Protein AF-A0A926FJH0-F1 (afdb_monomer_lite)

pLDDT: mean 83.16, std 12.7, range [34.47, 94.75]

Foldseek 3Di:
DDDPVRLCVVLVVLCVVVVWDFPDWDDDPDQAKIKTWTDDPVWIKMWIAGSVQQKIFIWIQDPNDTHTDDMFHADPVGGDPVVSVVVSVSVVVVSVVVVPPDD

Structure (mmCIF, N/CA/C/O backbone):
data_AF-A0A926FJH0-F1
#
_entry.id   AF-A0A926FJH0-F1
#
loop_
_atom_site.group_PDB
_atom_site.id
_atom_site.type_symbol
_atom_site.label_atom_id
_atom_site.label_alt_id
_atom_site.label_comp_id
_atom_site.label_asym_id
_atom_site.label_entity_id
_atom_site.label_seq_id
_atom_site.pdbx_PDB_ins_code
_atom_site.Cartn_x
_atom_site.Cartn_y
_atom_site.Cartn_z
_atom_site.occupancy
_atom_site.B_iso_or_equiv
_atom_site.auth_seq_id
_atom_site.auth_comp_id
_atom_site.auth_asym_id
_atom_site.auth_atom_id
_atom_site.pdbx_PDB_model_num
ATOM 1 N N . MET A 1 1 ? 8.247 -13.896 -9.080 1.00 79.94 1 MET A N 1
ATOM 2 C CA . MET A 1 1 ? 8.294 -12.418 -9.106 1.00 79.94 1 MET A CA 1
ATOM 3 C C . MET A 1 1 ? 6.910 -11.891 -9.405 1.00 79.94 1 MET A C 1
ATOM 5 O O . MET A 1 1 ? 6.185 -12.525 -10.162 1.00 79.94 1 MET A O 1
ATOM 9 N N . LEU A 1 2 ? 6.543 -10.777 -8.787 1.00 82.31 2 LEU A N 1
ATOM 10 C CA . LEU A 1 2 ? 5.224 -10.176 -8.890 1.00 82.31 2 LEU A CA 1
ATOM 11 C C . LEU A 1 2 ? 5.242 -9.005 -9.869 1.00 82.31 2 LEU A C 1
ATOM 13 O O . LEU A 1 2 ? 6.181 -8.205 -9.905 1.00 82.31 2 LEU A O 1
ATOM 17 N N . THR A 1 3 ? 4.167 -8.906 -10.649 1.00 87.00 3 THR A N 1
ATOM 18 C CA . THR A 1 3 ? 3.849 -7.686 -11.393 1.00 87.00 3 THR A CA 1
ATOM 19 C C . THR A 1 3 ? 3.383 -6.599 -10.425 1.00 87.00 3 THR A C 1
ATOM 21 O O . THR A 1 3 ? 3.004 -6.893 -9.287 1.00 87.00 3 THR A O 1
ATOM 24 N N . LEU A 1 4 ? 3.365 -5.343 -10.880 1.00 85.62 4 LEU A N 1
ATOM 25 C CA . LEU A 1 4 ? 2.817 -4.239 -10.090 1.00 85.62 4 LEU A CA 1
ATOM 26 C C . LEU A 1 4 ? 1.375 -4.515 -9.653 1.00 85.62 4 LEU A C 1
ATOM 28 O O . LEU A 1 4 ? 1.021 -4.266 -8.506 1.00 85.62 4 LEU A O 1
ATOM 32 N N . ASP A 1 5 ? 0.558 -5.067 -10.548 1.00 88.50 5 ASP A N 1
ATOM 33 C CA . ASP A 1 5 ? -0.837 -5.354 -10.240 1.00 88.50 5 ASP A CA 1
ATOM 34 C C . ASP A 1 5 ? -0.987 -6.465 -9.203 1.00 88.50 5 ASP A C 1
ATOM 36 O O . ASP A 1 5 ? -1.706 -6.308 -8.220 1.00 88.50 5 ASP A O 1
ATOM 40 N N . SER A 1 6 ? -0.223 -7.547 -9.362 1.00 89.00 6 SER A N 1
ATOM 41 C CA . SER A 1 6 ? -0.204 -8.634 -8.384 1.00 89.00 6 SER A CA 1
ATOM 42 C C . SER A 1 6 ? 0.300 -8.163 -7.018 1.00 89.00 6 SER A C 1
ATOM 44 O O . SER A 1 6 ? -0.211 -8.621 -6.001 1.00 89.00 6 SER A O 1
ATOM 46 N N . ALA A 1 7 ? 1.269 -7.240 -6.974 1.00 88.81 7 ALA A N 1
ATOM 47 C CA . ALA A 1 7 ? 1.742 -6.648 -5.725 1.00 88.81 7 ALA A CA 1
ATOM 48 C C . ALA A 1 7 ? 0.649 -5.805 -5.047 1.00 88.81 7 ALA A C 1
ATOM 50 O O . ALA A 1 7 ? 0.375 -6.015 -3.866 1.00 88.81 7 ALA A O 1
ATOM 51 N N . PHE A 1 8 ? -0.028 -4.919 -5.790 1.00 91.00 8 PHE A N 1
ATOM 52 C CA . PHE A 1 8 ? -1.151 -4.128 -5.265 1.00 91.00 8 PHE A CA 1
ATOM 53 C C . PHE A 1 8 ? -2.288 -5.012 -4.760 1.00 91.00 8 PHE A C 1
ATOM 55 O O . PHE A 1 8 ? -2.789 -4.784 -3.664 1.00 91.00 8 PHE A O 1
ATOM 62 N N . GLN A 1 9 ? -2.658 -6.049 -5.514 1.00 91.00 9 GLN A N 1
ATOM 63 C CA . GLN A 1 9 ? -3.711 -6.976 -5.110 1.00 91.00 9 GLN A CA 1
ATOM 64 C C . GLN A 1 9 ? -3.336 -7.728 -3.828 1.00 91.00 9 GLN A C 1
ATOM 66 O O . GLN A 1 9 ? -4.158 -7.864 -2.929 1.00 91.00 9 GLN A O 1
ATOM 71 N N . ARG A 1 10 ? -2.092 -8.207 -3.711 1.00 90.69 10 ARG A N 1
ATOM 72 C CA . ARG A 1 10 ? -1.650 -8.988 -2.546 1.00 90.69 10 ARG A CA 1
ATOM 73 C C . ARG A 1 10 ? -1.576 -8.132 -1.282 1.00 90.69 10 ARG A C 1
ATOM 75 O O . ARG A 1 10 ? -2.044 -8.570 -0.236 1.00 90.69 10 ARG A O 1
ATOM 82 N N . ILE A 1 11 ? -1.065 -6.905 -1.397 1.00 90.50 11 ILE A N 1
ATOM 83 C CA . ILE A 1 11 ? -1.051 -5.937 -0.293 1.00 90.50 11 ILE A CA 1
ATOM 84 C C . ILE A 1 11 ? -2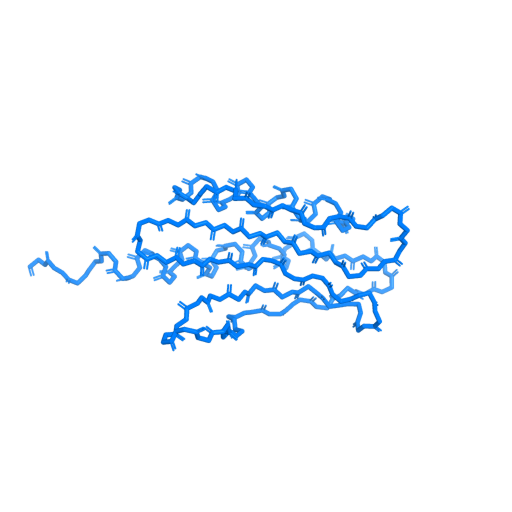.480 -5.533 0.064 1.00 90.50 11 ILE A C 1
ATOM 86 O O . ILE A 1 1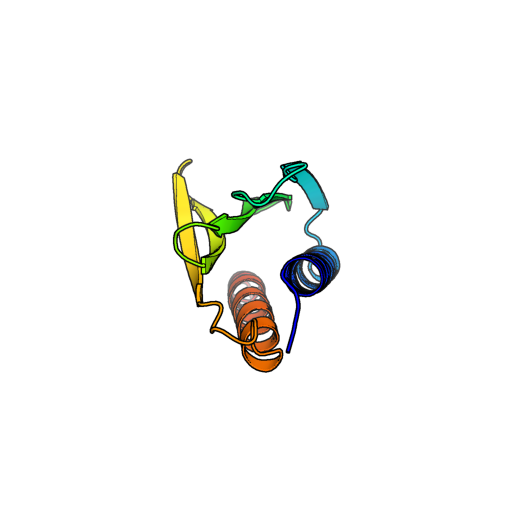1 ? -2.845 -5.584 1.231 1.00 90.50 11 ILE A O 1
ATOM 90 N N . GLY A 1 12 ? -3.315 -5.206 -0.925 1.00 91.44 12 GLY A N 1
ATOM 91 C CA . GLY A 1 12 ? -4.713 -4.838 -0.707 1.00 91.44 12 GLY A CA 1
ATOM 92 C C . GLY A 1 12 ? -5.507 -5.932 0.004 1.00 91.44 12 GLY A C 1
ATOM 93 O O . GLY A 1 12 ? -6.184 -5.644 0.985 1.00 91.44 12 GLY A O 1
ATOM 94 N N . ASN A 1 13 ? -5.361 -7.190 -0.417 1.00 92.06 13 ASN A N 1
ATOM 95 C CA . ASN A 1 13 ? -5.997 -8.331 0.244 1.00 92.06 13 ASN A CA 1
ATOM 96 C C . ASN A 1 13 ? -5.516 -8.496 1.690 1.00 92.06 13 ASN A C 1
ATOM 98 O O . ASN A 1 13 ? -6.317 -8.794 2.572 1.00 92.06 13 ASN A O 1
ATOM 102 N N . ALA A 1 14 ? -4.222 -8.292 1.949 1.00 90.25 14 ALA A N 1
ATOM 103 C CA . ALA A 1 14 ? -3.689 -8.362 3.303 1.00 90.25 14 ALA A CA 1
ATOM 104 C C . ALA A 1 14 ? -4.228 -7.235 4.196 1.00 90.25 14 ALA A C 1
ATOM 106 O O . ALA A 1 14 ? -4.654 -7.501 5.317 1.00 90.25 14 ALA A O 1
ATOM 107 N N . LEU A 1 15 ? -4.268 -5.998 3.687 1.00 89.88 15 LEU A N 1
ATOM 108 C CA . LEU A 1 15 ? -4.855 -4.850 4.383 1.00 89.88 15 LEU A CA 1
ATOM 109 C C . LEU A 1 15 ? -6.341 -5.092 4.692 1.00 89.88 15 LEU A C 1
ATOM 111 O O . LEU A 1 15 ? -6.776 -4.877 5.821 1.00 89.88 15 LEU A O 1
ATOM 115 N N . GLN A 1 16 ? -7.103 -5.620 3.734 1.00 90.50 16 GLN A N 1
ATOM 116 C CA . GLN A 1 16 ? -8.506 -5.993 3.944 1.00 90.50 16 GLN A CA 1
ATOM 117 C C . GLN A 1 16 ? -8.675 -7.100 4.985 1.00 90.50 16 GLN A C 1
ATOM 119 O O . GLN A 1 16 ? -9.566 -7.013 5.827 1.00 90.50 16 GLN A O 1
ATOM 124 N N . GLY A 1 17 ? -7.789 -8.099 4.989 1.00 88.19 17 GLY A N 1
ATOM 125 C CA . GLY A 1 17 ? -7.752 -9.130 6.028 1.00 88.19 17 GLY A CA 1
ATOM 126 C C . GLY A 1 17 ? -7.487 -8.580 7.435 1.00 88.19 17 GLY A C 1
ATOM 127 O O . GLY A 1 17 ? -7.903 -9.197 8.409 1.00 88.19 17 GLY A O 1
ATOM 128 N N . MET A 1 18 ? -6.850 -7.409 7.544 1.00 85.94 18 MET A N 1
ATOM 129 C CA . MET A 1 18 ? -6.632 -6.681 8.803 1.00 85.94 18 MET A CA 1
ATOM 130 C C . MET A 1 18 ? -7.763 -5.698 9.151 1.00 85.94 18 MET A C 1
ATOM 132 O O . MET A 1 18 ? -7.678 -5.002 10.157 1.00 85.94 18 MET A O 1
ATOM 136 N N . GLY A 1 19 ? -8.822 -5.619 8.339 1.00 88.81 19 GLY A N 1
ATOM 137 C CA . GLY A 1 19 ? -9.961 -4.729 8.579 1.00 88.81 19 GLY A CA 1
ATOM 138 C C . GLY A 1 19 ? -9.843 -3.339 7.947 1.00 88.81 19 GLY A C 1
ATOM 139 O O . GLY A 1 19 ? -10.688 -2.485 8.214 1.00 88.81 19 GLY A O 1
ATOM 140 N N . TYR A 1 20 ? -8.844 -3.097 7.092 1.00 91.38 20 TYR A N 1
ATOM 141 C CA . TYR A 1 20 ? -8.804 -1.878 6.285 1.00 91.38 20 TYR A CA 1
ATOM 142 C C . TYR A 1 20 ? -9.745 -1.981 5.080 1.00 91.38 20 TYR A C 1
ATOM 144 O O . TYR A 1 20 ? -9.772 -2.980 4.365 1.00 91.38 20 TYR A O 1
ATOM 152 N N . VAL A 1 21 ? -10.466 -0.908 4.787 1.00 93.88 21 VAL A N 1
ATOM 153 C CA . VAL A 1 21 ? -11.351 -0.799 3.625 1.00 93.88 21 VAL A CA 1
ATOM 154 C C . VAL A 1 21 ? -10.648 -0.008 2.529 1.00 93.88 21 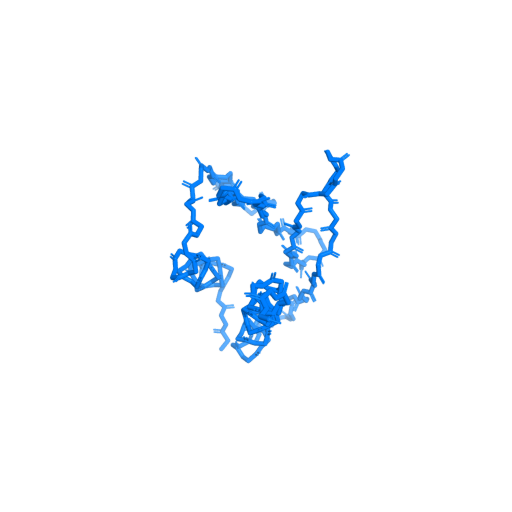VAL A C 1
ATOM 156 O O . VAL A 1 21 ? -10.055 1.034 2.801 1.00 93.88 21 VAL A O 1
ATOM 159 N N . LEU A 1 22 ? -10.692 -0.503 1.287 1.00 94.44 22 LEU A N 1
ATOM 160 C CA . LEU A 1 22 ? -10.212 0.244 0.123 1.00 94.44 22 LEU A CA 1
ATOM 161 C C . LEU A 1 22 ? -11.198 1.378 -0.186 1.00 94.44 22 LEU A C 1
ATOM 163 O O . LEU A 1 22 ? -12.308 1.121 -0.641 1.00 94.44 22 LEU A O 1
ATOM 167 N N . GLU A 1 23 ? -10.765 2.618 0.016 1.00 94.56 23 GLU A N 1
ATOM 168 C CA . GLU A 1 23 ? -11.573 3.820 -0.226 1.00 94.56 23 GLU A CA 1
ATOM 169 C C . GLU A 1 23 ? -11.487 4.267 -1.686 1.00 94.56 23 GLU A C 1
ATOM 171 O O . GLU A 1 23 ? -12.475 4.647 -2.313 1.00 94.56 23 GLU A O 1
ATOM 176 N N . LYS A 1 24 ? -10.269 4.261 -2.236 1.00 93.00 24 LYS A N 1
ATOM 177 C CA . LYS A 1 24 ? -9.997 4.782 -3.575 1.00 93.00 24 LYS A CA 1
ATOM 178 C C . LYS A 1 24 ? -8.748 4.147 -4.157 1.00 93.00 24 LYS A C 1
ATOM 180 O O . LYS A 1 24 ? -7.725 4.061 -3.486 1.00 93.00 24 LYS A O 1
ATOM 185 N N . GLU A 1 25 ? -8.795 3.809 -5.439 1.00 92.50 25 GLU A N 1
ATOM 186 C CA . GLU A 1 25 ? -7.609 3.484 -6.226 1.00 92.50 25 GLU A CA 1
ATOM 187 C C . GLU A 1 25 ? -7.478 4.454 -7.407 1.00 92.50 25 GLU A C 1
ATOM 189 O O . GLU A 1 25 ? -8.362 4.568 -8.250 1.00 92.50 25 GLU A O 1
ATOM 194 N N . GLU A 1 26 ? -6.359 5.167 -7.462 1.00 91.75 26 GLU A N 1
ATOM 195 C CA . GLU A 1 26 ? -5.922 5.975 -8.593 1.00 91.75 26 GLU A CA 1
ATOM 196 C C . GLU A 1 26 ? -5.032 5.106 -9.478 1.00 91.75 26 GLU A C 1
ATOM 198 O O . GLU A 1 26 ? -3.826 4.964 -9.240 1.00 91.75 26 GLU A O 1
ATOM 203 N N . ARG A 1 27 ? -5.657 4.487 -10.478 1.00 86.19 27 ARG A N 1
ATOM 204 C CA . ARG A 1 27 ? -4.996 3.624 -11.452 1.00 86.19 27 ARG A CA 1
ATOM 205 C C . ARG A 1 27 ? -4.870 4.361 -12.785 1.00 86.19 27 ARG A C 1
ATOM 207 O O . ARG A 1 27 ? -5.900 4.687 -13.369 1.00 86.19 27 ARG A O 1
ATOM 214 N N . PRO A 1 28 ? -3.652 4.645 -13.267 1.00 79.81 28 PRO A N 1
ATOM 215 C CA . PRO A 1 28 ? -3.485 5.306 -14.553 1.00 79.81 28 PRO A CA 1
ATOM 216 C C . PRO A 1 28 ? -3.760 4.334 -15.714 1.00 79.81 28 PRO A C 1
ATOM 218 O O . PRO A 1 28 ? -3.399 3.159 -15.645 1.00 79.81 28 PRO A O 1
ATOM 221 N N . ASP A 1 29 ? -4.355 4.838 -16.802 1.00 70.62 29 ASP A N 1
ATOM 222 C CA . ASP A 1 29 ? -4.590 4.101 -18.061 1.00 70.62 29 ASP A CA 1
ATOM 223 C C . ASP A 1 29 ? -3.301 3.808 -18.858 1.00 70.62 29 ASP A C 1
ATOM 225 O O . ASP A 1 29 ? -3.306 3.114 -19.873 1.00 70.62 29 ASP A O 1
ATOM 229 N N . SER A 1 30 ? -2.173 4.369 -18.432 1.00 68.62 30 SER A N 1
ATOM 230 C CA . SER A 1 30 ? -0.845 4.240 -19.039 1.00 68.62 30 SER A CA 1
ATOM 231 C C . SER A 1 30 ? 0.206 4.079 -17.937 1.00 68.62 30 SER A C 1
ATOM 233 O O . SER A 1 30 ? -0.109 4.351 -16.776 1.00 68.62 30 SER A O 1
ATOM 235 N N . PRO A 1 31 ? 1.437 3.616 -18.240 1.00 72.19 31 PRO A N 1
ATOM 236 C CA . PRO A 1 31 ? 2.494 3.538 -17.234 1.00 72.19 31 PRO A CA 1
ATOM 237 C C . PRO A 1 31 ? 2.634 4.886 -16.521 1.00 72.19 31 PRO A C 1
ATOM 239 O O . PRO A 1 31 ? 2.788 5.927 -17.155 1.00 72.19 31 PRO A O 1
ATOM 242 N N . GLY A 1 32 ? 2.498 4.852 -15.200 1.00 82.44 32 GLY A N 1
ATOM 243 C CA . GLY A 1 32 ? 2.459 6.036 -14.363 1.00 82.44 32 GLY A CA 1
ATOM 244 C C . GLY A 1 32 ? 2.295 5.663 -12.899 1.00 82.44 32 GLY A C 1
ATOM 245 O O . GLY A 1 32 ? 2.176 4.486 -12.540 1.00 82.44 32 GLY A O 1
ATOM 246 N N . ASP A 1 33 ? 2.300 6.681 -12.052 1.00 90.06 33 ASP A N 1
ATOM 247 C CA . ASP A 1 33 ? 2.186 6.502 -10.613 1.00 90.06 33 ASP A CA 1
ATOM 248 C C . ASP A 1 33 ? 0.793 5.969 -10.248 1.00 90.06 33 ASP A C 1
ATOM 250 O O . ASP A 1 33 ? -0.230 6.483 -10.705 1.00 90.06 33 ASP A O 1
ATOM 254 N N . ARG A 1 34 ? 0.750 4.934 -9.406 1.00 92.69 34 ARG A N 1
ATOM 255 C CA . ARG A 1 34 ? -0.493 4.305 -8.932 1.00 92.69 34 ARG A CA 1
ATOM 256 C C . ARG A 1 34 ? -0.613 4.509 -7.435 1.00 92.69 34 ARG A C 1
ATOM 258 O O . ARG A 1 34 ? 0.369 4.340 -6.713 1.00 92.69 34 ARG A O 1
ATOM 265 N N . ARG A 1 35 ? -1.806 4.846 -6.952 1.00 94.12 35 ARG A N 1
ATOM 266 C CA . ARG A 1 35 ? -2.064 5.028 -5.517 1.00 94.12 35 ARG A CA 1
ATOM 267 C C . ARG A 1 35 ? -3.330 4.303 -5.102 1.00 94.12 35 ARG A C 1
ATOM 269 O O . ARG A 1 35 ? -4.347 4.443 -5.763 1.00 94.12 35 ARG A O 1
ATOM 276 N N . ALA A 1 36 ? -3.282 3.553 -4.012 1.00 94.75 36 ALA A N 1
ATOM 277 C CA . ALA A 1 36 ? -4.456 2.926 -3.416 1.00 94.75 36 ALA A CA 1
ATOM 278 C C . ALA A 1 36 ? -4.562 3.366 -1.956 1.00 94.75 36 ALA A C 1
ATOM 280 O O . ALA A 1 36 ? -3.597 3.237 -1.208 1.00 94.75 36 ALA A O 1
ATOM 281 N N . PHE A 1 37 ? -5.709 3.919 -1.577 1.00 94.50 37 PHE A N 1
ATOM 282 C CA . PHE A 1 37 ? -5.993 4.471 -0.260 1.00 94.50 37 PHE A CA 1
ATOM 283 C C . PHE A 1 37 ? -6.879 3.509 0.512 1.00 94.50 37 PHE A C 1
ATOM 285 O O . PHE A 1 37 ? -7.928 3.088 0.026 1.00 94.50 37 PHE A O 1
ATOM 292 N N . PHE A 1 38 ? -6.457 3.206 1.725 1.00 94.44 38 PHE A N 1
ATOM 293 C CA . PHE A 1 38 ? -7.115 2.292 2.631 1.00 94.44 38 PHE A CA 1
ATOM 294 C C . PHE A 1 38 ? -7.381 3.006 3.953 1.00 94.44 38 PHE A C 1
ATOM 296 O O . PHE A 1 38 ? -6.549 3.785 4.418 1.00 94.44 38 PHE A O 1
ATOM 303 N N . THR A 1 39 ? -8.515 2.734 4.584 1.00 92.75 39 THR A N 1
ATOM 304 C CA . THR A 1 39 ? -8.824 3.290 5.903 1.00 92.75 39 THR A CA 1
ATOM 305 C C . THR A 1 39 ? -9.319 2.215 6.851 1.00 92.75 39 THR A C 1
ATOM 307 O O . THR A 1 39 ? -10.034 1.300 6.454 1.00 92.75 39 THR A O 1
ATOM 310 N N . SER A 1 40 ? -8.945 2.343 8.112 1.00 89.69 40 SER A N 1
ATOM 311 C CA . SER A 1 40 ? -9.569 1.678 9.247 1.00 89.69 40 SER A CA 1
ATOM 312 C C . SER A 1 40 ? -10.100 2.758 10.208 1.00 89.69 40 SER A C 1
ATOM 314 O O . SER A 1 40 ? -9.881 3.948 9.957 1.00 89.69 40 SER A O 1
ATOM 316 N N . PRO A 1 41 ? -10.824 2.391 11.281 1.00 86.12 41 PRO A N 1
ATOM 317 C CA . PRO A 1 41 ? -11.288 3.349 12.286 1.00 86.12 41 PRO A CA 1
ATOM 318 C C . PRO A 1 41 ? -10.158 4.138 12.960 1.00 86.12 41 PRO A C 1
ATOM 320 O O . PRO A 1 41 ? -10.383 5.268 13.382 1.00 86.12 41 PRO A O 1
ATOM 323 N N . ASP A 1 42 ? -8.967 3.543 13.050 1.00 83.06 42 ASP A N 1
ATOM 324 C CA . ASP A 1 42 ? -7.834 4.087 13.803 1.00 83.06 42 ASP A CA 1
ATOM 325 C C . ASP A 1 42 ? -6.785 4.746 12.891 1.00 83.06 42 ASP A C 1
ATOM 327 O O . ASP A 1 42 ? -6.18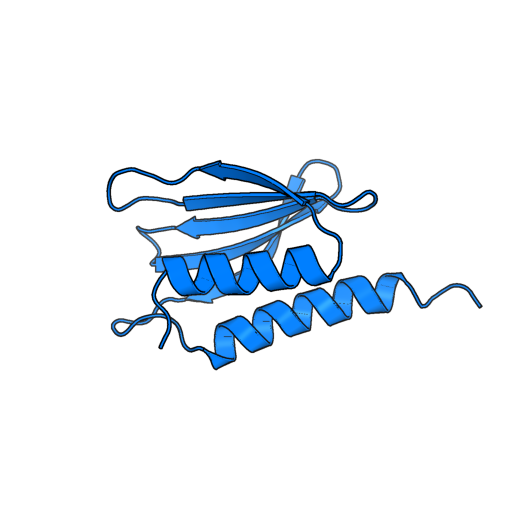7 5.762 13.236 1.00 83.06 42 ASP A O 1
ATOM 331 N N . MET A 1 43 ? -6.591 4.210 11.678 1.00 87.75 43 MET A N 1
ATOM 332 C CA . MET A 1 43 ? -5.475 4.597 10.819 1.00 87.75 43 MET A CA 1
ATOM 333 C C . MET A 1 43 ? -5.859 4.639 9.337 1.00 87.75 43 MET A C 1
ATOM 335 O O . MET A 1 43 ? -6.604 3.801 8.829 1.00 87.75 43 MET A O 1
ATOM 339 N N . SER A 1 44 ? -5.277 5.580 8.592 1.00 91.75 44 SER A N 1
ATOM 340 C CA . SER A 1 44 ? -5.333 5.572 7.127 1.00 91.75 44 SER A CA 1
ATOM 341 C C . SER A 1 44 ? -3.997 5.123 6.549 1.00 91.75 44 SER A C 1
ATOM 343 O O . SER A 1 44 ? -2.947 5.631 6.937 1.00 91.75 44 SER A O 1
ATOM 345 N N . LEU A 1 45 ? -4.041 4.216 5.579 1.00 92.25 45 LEU A N 1
ATOM 346 C CA . LEU A 1 45 ? -2.890 3.722 4.832 1.00 92.25 45 LEU A CA 1
ATOM 347 C C . LEU A 1 45 ? -3.011 4.096 3.355 1.00 92.25 45 LEU A C 1
ATOM 349 O O . LEU A 1 45 ? -4.103 4.208 2.803 1.00 92.25 45 LEU A O 1
ATOM 353 N N . ARG A 1 46 ? -1.881 4.258 2.673 1.00 93.94 46 ARG A N 1
ATOM 354 C CA . ARG A 1 46 ? -1.840 4.316 1.213 1.00 93.94 46 ARG A CA 1
ATOM 355 C C . ARG A 1 46 ? -0.668 3.529 0.655 1.00 93.94 46 ARG A C 1
ATOM 357 O O . ARG A 1 46 ? 0.456 3.638 1.138 1.00 93.94 46 ARG A O 1
ATOM 364 N N . VAL A 1 47 ? -0.938 2.769 -0.396 1.00 93.19 47 VAL A N 1
ATOM 365 C CA . VAL A 1 47 ? 0.068 2.096 -1.217 1.00 93.19 47 VAL A CA 1
ATOM 366 C C . VAL A 1 47 ? 0.369 3.009 -2.400 1.00 93.19 47 VAL A C 1
ATOM 368 O O . VAL A 1 47 ? -0.537 3.349 -3.159 1.00 93.19 47 VAL A O 1
ATOM 371 N N . CYS A 1 48 ? 1.624 3.407 -2.565 1.00 92.75 48 CYS A N 1
ATOM 372 C CA . CYS A 1 48 ? 2.082 4.320 -3.605 1.00 92.75 48 CYS A CA 1
ATOM 373 C C . CYS A 1 48 ? 3.128 3.636 -4.484 1.00 92.75 48 CYS A C 1
ATOM 375 O O . CYS A 1 48 ? 4.166 3.192 -4.003 1.00 92.75 48 CYS A O 1
ATOM 377 N N . TRP A 1 49 ? 2.885 3.611 -5.786 1.00 92.19 49 TRP A N 1
ATOM 378 C CA . TRP A 1 49 ? 3.866 3.262 -6.801 1.00 92.19 49 TRP A CA 1
ATOM 379 C C . TRP A 1 49 ? 4.373 4.518 -7.487 1.00 92.19 49 TRP A C 1
ATOM 381 O O . TRP A 1 49 ? 3.570 5.303 -7.988 1.00 92.19 49 TRP A O 1
ATOM 391 N N . SER A 1 50 ? 5.694 4.660 -7.543 1.00 90.38 50 SER A N 1
ATOM 392 C CA . SER A 1 50 ? 6.373 5.614 -8.406 1.00 90.38 50 SER A CA 1
ATOM 393 C C . SER A 1 50 ? 6.965 4.884 -9.605 1.00 90.38 50 SER A C 1
ATOM 395 O O . SER A 1 50 ? 7.879 4.073 -9.442 1.00 90.38 50 SER A O 1
ATOM 397 N N . GLU A 1 51 ? 6.475 5.190 -10.805 1.00 88.12 51 GLU A N 1
ATOM 398 C CA . GLU A 1 51 ? 6.966 4.581 -12.047 1.00 88.12 51 GLU A CA 1
ATOM 399 C C . GLU A 1 51 ? 8.408 5.012 -12.321 1.00 88.12 51 GLU A C 1
ATOM 401 O O . GLU A 1 51 ? 9.294 4.169 -12.460 1.00 88.12 51 GLU A O 1
ATOM 406 N N . LYS A 1 52 ? 8.667 6.321 -12.227 1.00 87.44 52 LYS A N 1
ATOM 407 C CA . LYS A 1 52 ? 9.994 6.912 -12.431 1.00 87.44 52 LYS A CA 1
ATOM 408 C C . LYS A 1 52 ? 11.060 6.334 -11.498 1.00 87.44 52 LYS A C 1
ATOM 410 O O . LYS A 1 52 ? 12.181 6.079 -11.931 1.00 87.44 52 LYS A O 1
ATOM 415 N N . ALA A 1 53 ? 10.737 6.163 -10.215 1.00 87.88 53 ALA A N 1
ATOM 416 C CA . ALA A 1 53 ? 11.669 5.602 -9.236 1.00 87.88 53 ALA A CA 1
ATOM 417 C C . ALA A 1 53 ? 11.645 4.067 -9.199 1.00 87.88 53 ALA A C 1
ATOM 419 O O . ALA A 1 53 ? 12.450 3.463 -8.493 1.00 87.88 53 ALA A O 1
ATOM 420 N N . ARG A 1 54 ? 10.710 3.441 -9.927 1.00 88.12 54 ARG A N 1
ATOM 421 C CA . ARG A 1 54 ? 10.367 2.021 -9.825 1.00 88.12 54 ARG A CA 1
ATOM 422 C C . ARG A 1 54 ? 10.232 1.575 -8.370 1.00 88.12 54 ARG A C 1
ATOM 424 O O . ARG A 1 54 ? 10.801 0.565 -7.960 1.00 88.12 54 ARG A O 1
ATOM 431 N N . LEU A 1 55 ? 9.512 2.360 -7.578 1.00 89.88 55 LEU A N 1
ATOM 432 C CA . LEU A 1 55 ? 9.447 2.198 -6.132 1.00 89.88 55 LEU A CA 1
ATOM 433 C C . LEU A 1 55 ? 8.005 2.018 -5.682 1.00 89.88 55 LEU A C 1
ATOM 435 O O . LEU A 1 55 ? 7.152 2.860 -5.951 1.00 89.88 55 LEU A O 1
ATOM 439 N N . LEU A 1 56 ? 7.755 0.940 -4.954 1.00 90.31 56 LEU A N 1
ATOM 440 C CA . LEU A 1 56 ? 6.531 0.746 -4.200 1.00 90.31 56 LEU A CA 1
ATOM 441 C C . LEU A 1 56 ? 6.768 1.221 -2.766 1.00 90.31 56 LEU A C 1
ATOM 443 O O . LEU A 1 56 ? 7.784 0.897 -2.167 1.00 90.31 56 LEU A O 1
ATOM 447 N N . SER A 1 57 ? 5.840 1.972 -2.200 1.00 91.38 57 SER A N 1
ATOM 448 C CA . SER A 1 57 ? 5.901 2.434 -0.817 1.00 91.38 57 SER A CA 1
ATOM 449 C C . SER A 1 57 ? 4.552 2.251 -0.151 1.00 91.38 57 SER A C 1
ATOM 451 O O . SER A 1 57 ? 3.508 2.384 -0.791 1.00 91.38 57 SER A O 1
ATOM 453 N N . LEU A 1 58 ? 4.581 1.935 1.133 1.00 91.25 58 LEU A N 1
ATOM 454 C CA . LEU 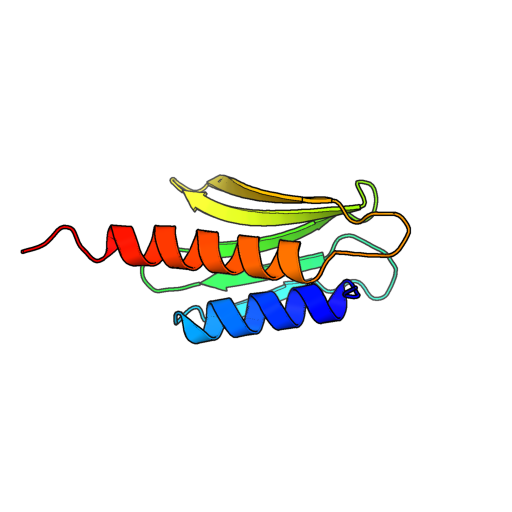A 1 58 ? 3.418 1.956 1.995 1.00 91.25 58 LEU A CA 1
ATOM 455 C C . LEU A 1 58 ? 3.582 3.106 2.970 1.00 91.25 58 LEU A C 1
ATOM 457 O O . LEU A 1 58 ? 4.652 3.297 3.542 1.00 91.25 58 LEU A O 1
ATOM 461 N N . GLN A 1 59 ? 2.529 3.889 3.127 1.00 92.62 59 GLN A N 1
ATOM 462 C CA . GLN A 1 59 ? 2.554 5.086 3.948 1.00 92.62 59 GLN A CA 1
ATOM 463 C C . GLN A 1 59 ? 1.328 5.097 4.845 1.00 92.62 59 GLN A C 1
ATOM 465 O O . GLN A 1 59 ? 0.245 4.726 4.392 1.00 92.62 59 GLN A O 1
ATOM 470 N N . PHE A 1 60 ? 1.481 5.544 6.084 1.00 90.44 60 PHE A N 1
ATOM 471 C CA . PHE A 1 60 ? 0.362 5.781 6.989 1.00 90.44 60 PHE A CA 1
ATOM 472 C C . PHE A 1 60 ? 0.156 7.268 7.208 1.00 90.44 60 PHE A C 1
ATOM 474 O O . PHE A 1 60 ? 1.063 8.080 7.021 1.00 90.44 60 PHE A O 1
ATOM 481 N N . LYS A 1 61 ? -1.068 7.632 7.572 1.00 90.31 61 LYS A N 1
ATOM 482 C CA . LYS A 1 61 ? -1.403 8.999 7.934 1.00 90.31 61 LYS A CA 1
ATOM 483 C C . LYS A 1 61 ? -1.153 9.202 9.425 1.00 90.31 61 LYS A C 1
ATOM 485 O O . LYS A 1 61 ? -1.784 8.538 10.237 1.00 90.31 61 LYS A O 1
ATOM 490 N N . SER A 1 62 ? -0.267 10.133 9.761 1.00 87.06 62 SER A N 1
ATOM 491 C CA . SER A 1 62 ? 0.070 10.532 11.128 1.00 87.06 62 SER A CA 1
ATOM 492 C C . SER A 1 62 ? 0.091 12.049 11.215 1.00 87.06 62 SER A C 1
ATOM 494 O O . SER A 1 62 ? 0.703 12.697 10.374 1.00 87.06 62 SER A O 1
ATOM 496 N N . ASP A 1 63 ? -0.608 12.617 12.196 1.00 86.19 63 ASP A N 1
ATOM 497 C CA . ASP A 1 63 ? -0.732 14.074 12.390 1.00 86.19 63 ASP A CA 1
ATOM 498 C C . ASP A 1 63 ? -1.166 14.849 11.123 1.00 86.19 63 ASP A C 1
ATOM 500 O O . ASP A 1 63 ? -0.762 15.973 10.853 1.00 86.19 63 ASP A O 1
ATOM 504 N N . GLY A 1 64 ? -1.995 14.223 10.279 1.00 84.75 64 GLY A N 1
ATOM 505 C CA . GLY A 1 64 ? -2.446 14.815 9.014 1.00 84.75 64 GLY A CA 1
ATOM 506 C C . GLY A 1 64 ? -1.477 14.650 7.837 1.00 84.75 64 GLY A C 1
ATOM 507 O O . GLY A 1 64 ? -1.896 14.844 6.692 1.00 84.75 64 GLY A O 1
ATOM 508 N N . GLU A 1 65 ? -0.246 14.206 8.080 1.00 89.69 65 GLU A N 1
ATOM 509 C CA . GLU A 1 65 ? 0.782 13.970 7.068 1.00 89.69 65 GLU A CA 1
ATOM 510 C C . GLU A 1 65 ? 0.898 12.488 6.696 1.00 89.69 65 GLU A C 1
ATOM 512 O O . GLU A 1 65 ? 0.554 11.595 7.467 1.00 89.69 65 GLU A O 1
ATOM 517 N N . TRP A 1 66 ? 1.371 12.212 5.480 1.00 90.94 66 TRP A N 1
ATOM 518 C CA . TRP A 1 66 ? 1.639 10.846 5.034 1.00 90.94 66 TRP A CA 1
ATOM 519 C C . TRP A 1 66 ? 3.100 10.502 5.288 1.00 90.94 66 TRP A C 1
ATOM 521 O O . TRP A 1 66 ? 3.988 11.036 4.620 1.00 90.94 66 TRP A O 1
ATOM 531 N N . VAL A 1 67 ? 3.327 9.589 6.222 1.00 90.12 67 VAL A N 1
ATOM 532 C CA . VAL A 1 67 ? 4.654 9.137 6.631 1.00 90.12 67 VAL A CA 1
ATOM 533 C C . VAL A 1 67 ? 4.949 7.802 5.971 1.00 90.12 67 VAL A C 1
ATOM 535 O O . VAL A 1 67 ? 4.092 6.924 5.887 1.00 90.12 67 VAL A O 1
ATOM 538 N N . ASP A 1 68 ? 6.165 7.662 5.458 1.00 88.69 68 ASP A N 1
ATOM 539 C CA . ASP A 1 68 ? 6.599 6.436 4.809 1.00 88.69 68 ASP A CA 1
ATOM 540 C C . ASP A 1 68 ? 6.902 5.356 5.846 1.00 88.69 68 ASP A C 1
ATOM 542 O O . ASP A 1 68 ? 7.764 5.544 6.700 1.00 88.69 68 ASP A O 1
ATOM 546 N N . PHE A 1 69 ? 6.173 4.247 5.765 1.00 84.69 69 PHE A N 1
ATOM 547 C CA . PHE A 1 69 ? 6.369 3.093 6.629 1.00 84.69 69 PHE A CA 1
ATOM 548 C C . PHE A 1 69 ? 7.455 2.179 6.074 1.00 84.69 69 PHE A C 1
ATOM 550 O O . PHE A 1 69 ? 8.355 1.736 6.781 1.00 84.69 69 PHE A O 1
ATOM 557 N N . SER A 1 70 ? 7.354 1.868 4.783 1.00 85.56 70 SER A N 1
ATOM 558 C CA . SER A 1 70 ? 8.247 0.918 4.140 1.00 85.56 70 SER A CA 1
ATOM 559 C C . SER A 1 70 ? 8.251 1.089 2.627 1.00 85.56 70 SER A C 1
ATOM 561 O O . SER A 1 70 ? 7.251 1.474 2.014 1.00 85.56 70 SER A O 1
ATOM 563 N N . ARG A 1 71 ? 9.399 0.777 2.017 1.00 89.25 71 ARG A N 1
ATOM 564 C CA . ARG A 1 71 ? 9.678 0.966 0.590 1.00 89.25 71 ARG A CA 1
ATOM 565 C C . ARG A 1 71 ? 10.289 -0.288 -0.004 1.00 89.25 71 ARG A C 1
ATOM 567 O O . ARG A 1 71 ? 11.230 -0.849 0.546 1.00 89.25 71 ARG A O 1
ATOM 574 N N . LEU A 1 72 ? 9.808 -0.662 -1.179 1.00 86.62 72 LEU A N 1
ATOM 575 C CA . LEU A 1 72 ? 10.281 -1.790 -1.957 1.00 86.62 72 LEU A CA 1
ATOM 576 C C . LEU A 1 72 ? 10.647 -1.337 -3.373 1.00 86.62 72 LEU A C 1
ATOM 578 O O . LEU A 1 72 ? 9.810 -0.830 -4.122 1.00 86.62 72 LEU A O 1
ATOM 582 N N . GLY A 1 73 ? 11.906 -1.536 -3.755 1.00 83.25 73 GLY A N 1
ATOM 583 C CA . GLY A 1 73 ? 12.366 -1.285 -5.120 1.00 83.25 73 GLY A CA 1
ATOM 584 C C . GLY A 1 73 ? 11.955 -2.412 -6.066 1.00 83.25 73 GLY A C 1
ATOM 585 O O . GLY A 1 73 ? 12.146 -3.587 -5.762 1.00 83.25 73 GLY A O 1
ATOM 586 N N . PHE A 1 74 ? 11.432 -2.065 -7.239 1.00 81.62 74 PHE A N 1
ATOM 587 C CA . PHE A 1 74 ? 11.250 -3.007 -8.338 1.00 81.62 74 PHE A CA 1
ATOM 588 C C . PHE A 1 74 ? 12.561 -3.146 -9.112 1.00 81.62 74 PHE A C 1
ATOM 590 O O . PHE A 1 74 ? 12.983 -2.234 -9.828 1.00 81.62 74 PHE A O 1
ATOM 597 N N . GLY A 1 75 ? 13.174 -4.325 -9.015 1.00 76.44 75 GLY A N 1
ATOM 598 C CA . GLY A 1 75 ? 14.311 -4.695 -9.848 1.00 76.44 75 GLY A CA 1
ATOM 599 C C . GLY A 1 75 ? 13.922 -4.843 -11.326 1.00 76.44 75 GLY A C 1
ATOM 600 O O . GLY A 1 75 ? 12.736 -4.824 -11.675 1.00 76.44 75 GLY A O 1
ATOM 601 N N . PRO A 1 76 ? 14.900 -5.040 -12.231 1.00 70.56 76 PRO A N 1
ATOM 602 C CA . PRO A 1 76 ? 14.648 -5.175 -13.668 1.00 70.56 76 PRO A CA 1
ATOM 603 C C . PRO A 1 76 ? 13.642 -6.284 -14.003 1.00 70.56 76 PRO A C 1
ATOM 605 O O . PRO A 1 76 ? 12.892 -6.140 -14.961 1.00 70.56 76 PRO A O 1
ATOM 608 N N . GLN A 1 77 ? 13.584 -7.335 -13.185 1.00 72.25 77 GLN A N 1
ATOM 609 C CA . GLN A 1 77 ? 12.719 -8.496 -13.383 1.00 72.25 77 GLN A CA 1
ATOM 610 C C . GLN A 1 77 ? 11.363 -8.404 -12.644 1.00 72.25 77 GLN A C 1
ATOM 612 O O . GLN A 1 77 ? 10.517 -9.280 -12.810 1.00 72.25 77 GLN A O 1
ATOM 617 N N . GLY A 1 78 ? 11.123 -7.341 -11.868 1.00 76.44 78 GLY A N 1
ATOM 618 C CA . GLY A 1 78 ? 9.906 -7.152 -11.074 1.00 76.44 78 GLY A CA 1
ATOM 619 C C . GLY A 1 78 ? 10.183 -7.102 -9.573 1.00 76.44 78 GLY A C 1
ATOM 620 O O . GLY A 1 78 ? 11.317 -6.876 -9.149 1.00 76.44 78 GLY A O 1
ATOM 621 N N . LEU A 1 79 ? 9.132 -7.292 -8.774 1.00 80.19 79 LEU A N 1
ATOM 622 C CA . LEU A 1 79 ? 9.240 -7.328 -7.319 1.00 80.19 79 LEU A CA 1
ATOM 623 C C . LEU A 1 79 ? 9.324 -8.767 -6.817 1.00 80.19 79 LEU A C 1
ATOM 625 O O . LEU A 1 79 ? 8.603 -9.654 -7.287 1.00 80.19 79 LEU A O 1
ATOM 629 N N . GLU A 1 80 ? 10.209 -9.015 -5.861 1.00 83.06 80 GLU A N 1
ATOM 630 C CA . GLU A 1 80 ? 10.294 -10.322 -5.225 1.00 83.06 80 GLU A CA 1
ATOM 631 C C . GLU A 1 80 ? 9.065 -10.567 -4.352 1.00 83.06 80 GLU A C 1
ATOM 633 O O . GLU A 1 80 ? 8.613 -9.696 -3.611 1.00 83.06 80 GLU A O 1
ATOM 638 N N . GLU A 1 81 ? 8.512 -11.773 -4.445 1.00 81.12 81 GLU A N 1
ATOM 639 C CA . GLU A 1 81 ? 7.329 -12.144 -3.671 1.00 81.12 81 GLU A CA 1
ATOM 640 C C . GLU A 1 81 ? 7.595 -12.049 -2.165 1.00 81.12 81 GLU A C 1
ATOM 642 O O . GLU A 1 81 ? 6.796 -11.467 -1.435 1.00 81.12 81 GLU A O 1
ATOM 647 N N . SER A 1 82 ? 8.768 -12.513 -1.730 1.0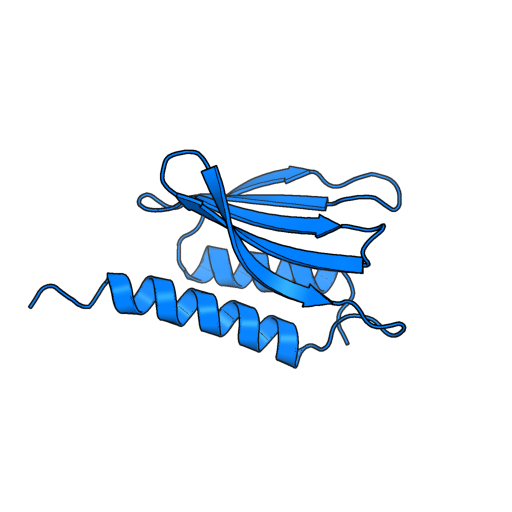0 81.19 82 SER A N 1
ATOM 648 C CA . SER A 1 82 ? 9.221 -12.436 -0.342 1.00 81.19 82 SER A CA 1
ATOM 649 C C . SER A 1 82 ? 9.338 -11.000 0.175 1.00 81.19 82 SER A C 1
ATOM 651 O O . SER A 1 82 ? 9.155 -10.768 1.364 1.00 81.19 82 SER A O 1
ATOM 653 N N . ALA A 1 83 ? 9.615 -10.026 -0.698 1.00 82.25 83 ALA A N 1
ATOM 654 C CA . ALA A 1 83 ? 9.687 -8.620 -0.310 1.00 82.25 83 ALA A CA 1
ATOM 655 C C . ALA A 1 83 ? 8.288 -8.043 -0.024 1.00 82.25 83 ALA A C 1
ATOM 657 O O . ALA A 1 83 ? 8.115 -7.290 0.933 1.00 82.25 83 ALA A O 1
ATOM 658 N N . VAL A 1 84 ? 7.277 -8.436 -0.811 1.00 82.31 84 VAL A N 1
ATOM 659 C CA . VAL A 1 84 ? 5.868 -8.087 -0.544 1.00 82.31 84 VAL A CA 1
ATOM 660 C C . VAL A 1 84 ? 5.372 -8.750 0.733 1.00 82.31 84 VAL A C 1
ATOM 662 O O . VAL A 1 84 ? 4.696 -8.105 1.527 1.00 82.31 84 VAL A O 1
ATOM 665 N N . ASP A 1 85 ? 5.713 -10.019 0.935 1.00 82.75 85 ASP A N 1
ATOM 666 C CA . ASP A 1 85 ? 5.321 -10.760 2.132 1.00 82.75 85 ASP A CA 1
ATOM 667 C C . ASP A 1 85 ? 5.937 -10.145 3.399 1.00 82.75 85 ASP A C 1
ATOM 669 O O . ASP A 1 85 ? 5.234 -9.891 4.375 1.00 82.75 85 ASP A O 1
ATOM 673 N N . ALA A 1 86 ? 7.222 -9.776 3.341 1.00 82.56 86 ALA A N 1
ATOM 674 C CA . ALA A 1 86 ? 7.896 -9.056 4.417 1.00 82.56 86 ALA A CA 1
ATOM 675 C C . ALA A 1 86 ? 7.225 -7.707 4.724 1.00 82.56 86 ALA A C 1
ATOM 677 O O . ALA A 1 86 ? 7.003 -7.396 5.891 1.00 82.56 86 ALA A O 1
ATOM 678 N N . LEU A 1 87 ? 6.847 -6.937 3.696 1.00 82.06 87 LEU A N 1
ATOM 679 C CA . LEU A 1 87 ? 6.112 -5.680 3.867 1.00 82.06 87 LEU A CA 1
ATOM 680 C C . LEU A 1 87 ? 4.770 -5.904 4.572 1.00 82.06 87 LEU A C 1
ATOM 682 O O . LEU A 1 87 ? 4.471 -5.215 5.542 1.00 82.06 87 LEU A O 1
ATOM 686 N N . VAL A 1 88 ? 3.976 -6.869 4.103 1.00 81.56 88 VAL A N 1
ATOM 687 C CA . VAL A 1 88 ? 2.683 -7.211 4.713 1.00 81.56 88 VAL A CA 1
ATOM 688 C C . VAL A 1 88 ? 2.863 -7.613 6.174 1.00 81.56 88 VAL A C 1
ATOM 690 O O . VAL A 1 88 ? 2.129 -7.137 7.038 1.00 81.56 88 VAL A O 1
ATOM 693 N N . ARG A 1 89 ? 3.871 -8.438 6.465 1.00 82.50 89 ARG A N 1
ATOM 694 C CA . ARG A 1 89 ? 4.168 -8.888 7.823 1.00 82.50 89 ARG A CA 1
ATOM 695 C C . ARG A 1 89 ? 4.613 -7.744 8.736 1.00 82.50 89 ARG A C 1
ATOM 697 O O . ARG A 1 89 ? 4.231 -7.727 9.900 1.00 82.50 89 ARG A O 1
ATOM 704 N N . SER A 1 90 ? 5.381 -6.779 8.227 1.00 79.62 90 SER A N 1
ATOM 705 C CA . SER A 1 90 ? 5.749 -5.579 8.988 1.00 79.62 90 SER A CA 1
ATOM 706 C C . SER A 1 90 ? 4.524 -4.755 9.381 1.00 79.62 90 SER A C 1
ATOM 708 O O . SER A 1 90 ? 4.436 -4.330 10.526 1.00 79.62 90 SER A O 1
ATOM 710 N N . VAL A 1 91 ? 3.555 -4.586 8.474 1.00 77.31 91 VAL A N 1
ATOM 711 C CA . VAL A 1 91 ? 2.294 -3.885 8.786 1.00 77.31 91 VAL A CA 1
ATOM 712 C C . VAL A 1 91 ? 1.489 -4.652 9.826 1.00 77.31 91 VAL A C 1
ATOM 714 O O . VAL A 1 91 ? 0.977 -4.060 10.767 1.00 77.31 91 VAL A O 1
ATOM 717 N N . GLN A 1 92 ? 1.403 -5.976 9.678 1.00 76.94 92 GLN A N 1
ATOM 718 C CA . GLN A 1 92 ? 0.709 -6.833 10.639 1.00 76.94 92 GLN A CA 1
ATOM 719 C C . GLN A 1 92 ? 1.304 -6.731 12.043 1.00 76.94 92 GLN A C 1
ATOM 721 O O . GLN A 1 92 ? 0.548 -6.676 13.008 1.00 76.94 92 GLN A O 1
ATOM 726 N N . ASN A 1 93 ? 2.633 -6.695 12.162 1.00 76.00 93 ASN A N 1
ATOM 727 C CA . ASN A 1 93 ? 3.289 -6.518 13.454 1.00 76.00 93 ASN A CA 1
ATOM 728 C C . ASN A 1 93 ? 2.995 -5.135 14.046 1.00 76.00 93 ASN A C 1
ATOM 730 O O . ASN A 1 93 ? 2.540 -5.072 15.178 1.00 76.00 93 ASN A O 1
ATOM 734 N N . GLU A 1 94 ? 3.138 -4.046 13.287 1.00 68.81 94 GLU A N 1
ATOM 735 C CA . GLU A 1 94 ? 2.912 -2.698 13.837 1.00 68.81 94 GLU A CA 1
ATOM 736 C C . GLU A 1 94 ? 1.445 -2.461 14.258 1.00 68.81 94 GLU A C 1
ATOM 738 O O . GLU A 1 94 ? 1.169 -1.885 15.314 1.00 68.81 94 GLU A O 1
ATOM 743 N N . VAL A 1 95 ? 0.483 -2.983 13.490 1.00 64.56 95 VAL A N 1
ATOM 744 C CA . VAL A 1 95 ? -0.952 -2.921 13.833 1.00 64.56 95 VAL A CA 1
ATOM 745 C C . VAL A 1 95 ? -1.313 -3.891 14.975 1.00 64.56 95 VAL A C 1
ATOM 747 O O . VAL A 1 95 ? -2.203 -3.617 15.779 1.00 64.56 95 VAL A O 1
ATOM 750 N N . GLY A 1 96 ? -0.625 -5.030 15.084 1.00 58.44 96 GLY A N 1
ATOM 751 C CA . GLY A 1 96 ? -0.831 -6.000 16.164 1.00 58.44 96 GLY A CA 1
ATOM 752 C C . GLY A 1 96 ? -0.231 -5.562 17.504 1.00 58.44 96 GLY A C 1
ATOM 753 O O . GLY A 1 96 ? -0.835 -5.774 18.557 1.00 58.44 96 GLY A O 1
ATOM 754 N N . GLU A 1 97 ? 0.935 -4.917 17.478 1.00 54.09 97 GLU A N 1
ATOM 755 C CA . GLU A 1 97 ? 1.638 -4.428 18.669 1.00 54.09 97 GLU A CA 1
ATOM 756 C C . GLU A 1 97 ? 0.912 -3.239 19.311 1.00 54.09 97 GLU A C 1
ATOM 758 O O . GLU A 1 97 ? 0.820 -3.169 20.534 1.00 54.09 97 GLU A O 1
ATOM 763 N N . THR A 1 98 ? 0.281 -2.372 18.515 1.00 51.16 98 THR A N 1
ATOM 764 C CA . THR A 1 98 ? -0.568 -1.278 19.028 1.00 51.16 98 THR A CA 1
ATOM 765 C C . THR A 1 98 ? -1.857 -1.762 19.705 1.00 51.16 98 THR A C 1
ATOM 767 O O . THR A 1 98 ? -2.449 -1.025 20.488 1.00 51.16 98 THR A O 1
ATOM 770 N N . SER A 1 99 ? -2.268 -3.014 19.473 1.00 46.34 99 SER A N 1
ATOM 771 C CA . SER A 1 99 ? -3.457 -3.618 20.094 1.00 46.34 99 SER A CA 1
ATOM 772 C C . SER A 1 99 ? -3.165 -4.398 21.390 1.00 46.34 99 SER A C 1
ATOM 774 O O . SER A 1 99 ? -4.106 -4.888 22.014 1.00 46.34 99 SER A O 1
ATOM 776 N N . THR A 1 100 ? -1.896 -4.539 21.807 1.00 42.41 100 THR A N 1
ATOM 777 C CA . THR A 1 100 ? -1.491 -5.424 22.928 1.00 42.41 100 THR A CA 1
ATOM 778 C C . THR A 1 100 ? -0.839 -4.683 24.111 1.00 42.41 100 THR A C 1
ATOM 780 O O . THR A 1 100 ? -0.133 -5.298 24.903 1.00 42.41 100 THR A O 1
ATOM 783 N N . ASP A 1 101 ? -1.095 -3.385 24.294 1.00 39.75 101 ASP A N 1
ATOM 784 C CA . ASP A 1 101 ? -0.727 -2.658 25.525 1.00 39.75 101 ASP A CA 1
ATOM 785 C C . ASP A 1 101 ? -1.999 -2.133 26.209 1.00 39.75 101 ASP A C 1
ATOM 787 O O . ASP A 1 101 ? -2.437 -0.999 26.035 1.00 39.75 101 ASP A O 1
ATOM 791 N N . GLY A 1 102 ? -2.687 -3.039 26.902 1.00 42.59 102 GLY A N 1
ATOM 792 C CA . GLY A 1 102 ? -3.972 -2.769 27.543 1.00 42.59 102 GLY A CA 1
ATOM 793 C C . GLY A 1 102 ? -4.482 -3.969 28.333 1.00 42.59 102 GLY A C 1
ATOM 794 O O . GLY A 1 102 ? -5.610 -4.411 28.119 1.00 42.59 102 GLY A O 1
ATOM 795 N N . GLY A 1 103 ? -3.631 -4.534 29.192 1.00 34.47 103 GLY A N 1
ATOM 796 C CA . GLY A 1 103 ? -3.970 -5.592 30.147 1.00 34.47 103 GLY A CA 1
ATOM 797 C C . GLY A 1 103 ? -3.487 -5.240 31.541 1.00 34.47 103 GLY A C 1
ATOM 798 O O . GLY A 1 103 ? -2.304 -4.851 31.652 1.00 34.47 103 GLY A O 1
#

Sequence (103 aa):
MLTLDSAFQRIGNALQGMGYVLEKEERPDSPGDRRAFFTSPDMSLRVCWSEKARLLSLQFKSDGEWVDFSRLGFGPQGLEESAVDALVRSVQNEVGETSTDGG

Secondary structure (DSSP, 8-state):
-B-HHHHHHHHHHHHHHTT-EEEEEE--SSSS-EEEEEE-SS-EEEEEEETTTTEEEEEEEETTEEEEEEEEE-BTTBB-HHHHHHHHHHHHHHHHHTTS---

Radius of gyration: 13.69 Å; chains: 1; bounding box: 26×27×49 Å